Protein AF-A0A024GKL9-F1 (afdb_monomer_lite)

InterPro domains:
  IPR001209 Small ribosomal subunit protein uS14 [PF00253] (11-52)
  IPR039744 Small ribosomal subunit protein uS14, eukaryotes/archaea [NF004424] (3-53)
  IPR039744 Small ribosomal subunit protein uS14, eukaryotes/archaea [PTHR12010] (6-53)
  IPR043140 Small ribosomal subunit protein uS14 superfamily [G3DSA:4.10.830.10] (1-53)

Radius of gyration: 17.97 Å; chains: 1; bounding box: 33×15×64 Å

Foldseek 3Di:
DDPPPPPDQPCDDQQNQAAPPPRDSPQADPPPPNSHHPVVCVVCVVVVPNDDDDPPDDDDDDPCVVVVVRPVPD

Sequence (74 aa):
MTKLQYTNKCSYGKDSRHCRVCHTTRGLISKYNLLMCRRCFRERAEQIGFVKVERSLRNQNLIFLLVFVVSLAV

pLDDT: mean 72.4, std 16.3, range [42.0, 90.25]

Structure (mmCIF, N/CA/C/O backbone):
data_AF-A0A024GKL9-F1
#
_entry.id   AF-A0A024GKL9-F1
#
loop_
_atom_site.group_PDB
_atom_site.id
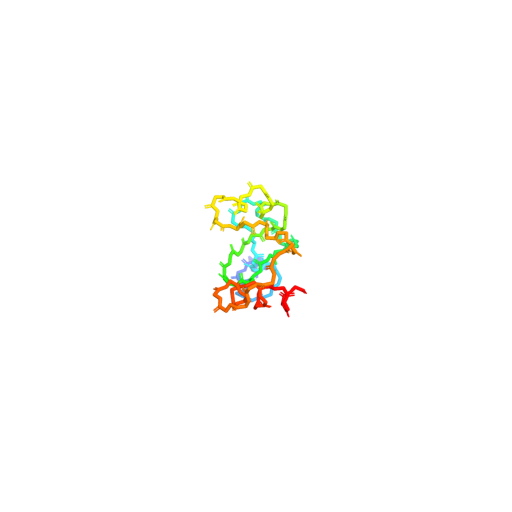_atom_site.type_symbol
_atom_site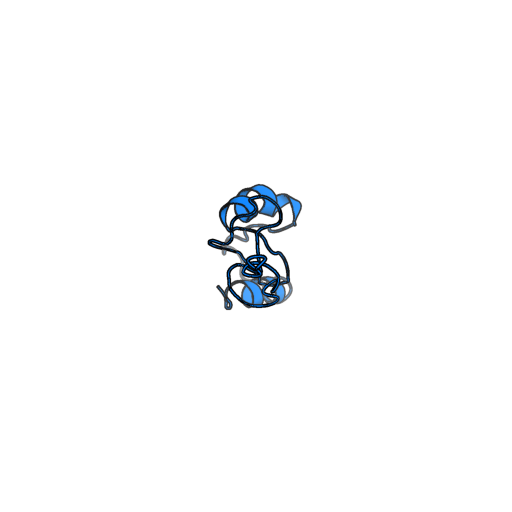.label_atom_id
_atom_site.label_alt_id
_atom_site.label_comp_id
_atom_site.label_asym_id
_atom_site.label_entity_id
_atom_site.label_seq_id
_atom_site.pdbx_PDB_ins_code
_atom_site.Cartn_x
_atom_site.Cartn_y
_atom_site.Cartn_z
_atom_site.occupancy
_atom_site.B_iso_or_equiv
_atom_site.auth_seq_id
_atom_site.auth_comp_id
_atom_site.auth_asym_id
_atom_site.auth_atom_id
_atom_site.pdbx_PDB_model_num
ATOM 1 N N . MET A 1 1 ? 20.252 -3.632 -39.975 1.00 50.69 1 MET A N 1
ATOM 2 C CA . MET A 1 1 ? 20.492 -3.087 -38.618 1.00 50.69 1 MET A CA 1
ATOM 3 C C . MET A 1 1 ? 19.160 -2.917 -37.904 1.00 50.69 1 MET A C 1
ATOM 5 O O . MET A 1 1 ? 18.523 -1.878 -38.009 1.00 50.69 1 MET A O 1
ATOM 9 N N . THR A 1 2 ? 18.681 -3.966 -37.243 1.00 63.34 2 THR A N 1
ATOM 10 C CA . THR A 1 2 ? 17.432 -3.914 -36.473 1.00 63.34 2 THR A CA 1
ATOM 11 C C . THR A 1 2 ? 17.700 -3.277 -35.109 1.00 63.34 2 THR A C 1
ATOM 13 O O . THR A 1 2 ? 18.617 -3.675 -34.394 1.00 63.34 2 THR A O 1
ATOM 16 N N . LYS A 1 3 ? 16.924 -2.248 -34.765 1.00 62.38 3 LYS A N 1
ATOM 17 C CA . LYS A 1 3 ? 17.072 -1.401 -33.573 1.00 62.38 3 LYS A CA 1
ATOM 18 C C . LYS A 1 3 ? 16.688 -2.180 -32.301 1.00 62.38 3 LYS A C 1
ATOM 20 O O . LYS A 1 3 ? 15.547 -2.125 -31.857 1.00 62.38 3 LYS A O 1
ATOM 25 N N . LEU A 1 4 ? 17.635 -2.917 -31.714 1.00 70.88 4 LEU A N 1
ATOM 26 C CA . LEU A 1 4 ? 17.460 -3.708 -30.479 1.00 70.88 4 LEU A CA 1
ATOM 27 C C . LEU A 1 4 ? 17.461 -2.828 -29.210 1.00 70.88 4 LEU A C 1
ATOM 29 O O . LEU A 1 4 ? 18.214 -3.072 -28.275 1.00 70.88 4 LEU A O 1
ATOM 33 N N . GLN A 1 5 ? 16.644 -1.774 -29.162 1.00 66.12 5 GLN A N 1
ATOM 34 C CA . GLN A 1 5 ? 16.600 -0.858 -28.007 1.00 66.12 5 GLN A CA 1
ATOM 35 C C . GLN A 1 5 ? 15.540 -1.235 -26.950 1.00 66.12 5 GLN A C 1
ATOM 37 O O . GLN A 1 5 ? 15.418 -0.551 -25.941 1.00 66.12 5 GLN A O 1
ATOM 42 N N . TYR A 1 6 ? 14.799 -2.334 -27.146 1.00 64.19 6 TYR A N 1
ATOM 43 C CA . TYR A 1 6 ? 13.716 -2.787 -26.256 1.00 64.19 6 TYR A CA 1
ATOM 44 C C . TYR A 1 6 ? 13.735 -4.314 -26.034 1.00 64.19 6 TYR A C 1
ATOM 46 O O . TYR A 1 6 ? 12.708 -4.980 -26.030 1.00 64.19 6 TYR A O 1
ATOM 54 N N . THR A 1 7 ? 14.914 -4.924 -25.915 1.00 70.75 7 THR A N 1
ATOM 55 C CA . THR A 1 7 ? 15.016 -6.370 -25.624 1.00 70.75 7 THR A CA 1
ATOM 56 C C . THR A 1 7 ? 15.291 -6.662 -24.155 1.00 70.75 7 THR A C 1
ATOM 58 O O . THR A 1 7 ? 14.895 -7.714 -23.653 1.00 70.75 7 THR A O 1
ATOM 61 N N . ASN A 1 8 ? 15.897 -5.715 -23.435 1.00 73.06 8 ASN A N 1
ATOM 62 C CA . ASN A 1 8 ? 16.139 -5.847 -22.005 1.00 73.06 8 ASN A CA 1
ATOM 63 C C . ASN A 1 8 ? 14.900 -5.426 -21.217 1.00 73.06 8 ASN A C 1
ATOM 65 O O . ASN A 1 8 ? 14.695 -4.255 -20.897 1.00 73.06 8 ASN A O 1
ATOM 69 N N . LYS A 1 9 ? 14.063 -6.416 -20.900 1.00 72.06 9 LYS A N 1
ATOM 70 C CA . LYS A 1 9 ? 13.004 -6.272 -19.901 1.00 72.06 9 LYS A CA 1
ATOM 71 C C . LYS A 1 9 ? 13.691 -5.968 -18.569 1.00 72.06 9 LYS A C 1
ATOM 73 O O . LYS A 1 9 ? 14.362 -6.836 -18.015 1.00 72.06 9 LYS A O 1
ATOM 78 N N . CYS A 1 10 ? 13.572 -4.736 -18.080 1.00 69.88 10 CYS A N 1
ATOM 79 C CA . CYS A 1 10 ? 14.187 -4.348 -16.815 1.00 69.88 10 CYS A CA 1
ATOM 80 C C . CYS A 1 10 ? 13.475 -5.103 -15.681 1.00 69.88 10 CYS A C 1
ATOM 82 O O . CYS A 1 10 ? 12.316 -4.823 -15.373 1.00 69.88 10 CYS A O 1
ATOM 84 N N . SER A 1 11 ? 14.134 -6.111 -15.107 1.00 74.50 11 SER A N 1
ATOM 85 C CA . SER A 1 11 ? 13.568 -6.951 -14.041 1.00 74.50 11 SER A CA 1
ATOM 86 C C . SER A 1 11 ? 13.474 -6.207 -12.706 1.00 74.50 11 SER A C 1
ATOM 88 O O . SER A 1 11 ? 12.663 -6.552 -11.846 1.00 74.50 11 SER A O 1
ATOM 90 N N . TYR A 1 12 ? 14.248 -5.135 -12.549 1.00 78.38 12 TYR A N 1
ATOM 91 C CA . TYR A 1 12 ? 14.324 -4.311 -11.351 1.00 78.38 12 TYR A CA 1
ATOM 92 C C . TYR A 1 12 ? 14.101 -2.830 -11.676 1.00 78.38 12 TYR A C 1
ATOM 94 O O . TYR A 1 12 ? 14.208 -2.388 -12.816 1.00 78.38 12 TYR A O 1
ATOM 102 N N . GLY A 1 13 ? 13.768 -2.048 -10.649 1.00 82.56 13 GLY A N 1
ATOM 103 C CA . GLY A 1 13 ? 13.554 -0.608 -10.765 1.00 82.56 13 GLY A CA 1
ATOM 104 C C . GLY A 1 13 ? 12.115 -0.172 -10.503 1.00 82.56 13 GLY A C 1
ATOM 105 O O . GLY A 1 13 ? 11.292 -0.887 -9.924 1.00 82.56 13 GLY A O 1
ATOM 106 N N . LYS A 1 14 ? 11.836 1.083 -10.848 1.00 78.31 14 LYS A N 1
ATOM 107 C CA . LYS A 1 14 ? 10.526 1.705 -10.636 1.00 78.31 14 LYS A CA 1
ATOM 108 C C . LYS A 1 14 ? 9.518 1.273 -11.692 1.00 78.31 14 LYS A C 1
ATOM 110 O O . LYS A 1 14 ? 8.373 0.999 -11.355 1.00 78.31 14 LYS A O 1
ATOM 115 N N . ASP A 1 15 ? 9.967 1.172 -12.936 1.00 81.12 15 ASP A N 1
ATOM 116 C CA . ASP A 1 15 ? 9.101 0.881 -14.077 1.00 81.12 15 ASP A CA 1
ATOM 117 C C . ASP A 1 15 ? 8.852 -0.619 -14.270 1.00 81.12 15 ASP A C 1
ATOM 119 O O . ASP A 1 15 ? 7.945 -1.005 -15.001 1.00 81.12 15 ASP A O 1
ATOM 123 N N . SER A 1 16 ? 9.590 -1.477 -13.554 1.00 84.19 16 SER A N 1
ATOM 124 C CA . SER A 1 16 ? 9.318 -2.917 -13.529 1.00 84.19 16 SER A CA 1
ATOM 125 C C . SER A 1 16 ? 8.066 -3.263 -12.715 1.00 84.19 16 SER A C 1
ATOM 127 O O . SER A 1 16 ? 7.419 -4.279 -12.965 1.00 84.19 16 SER A O 1
ATOM 129 N N . ARG A 1 17 ? 7.687 -2.410 -11.752 1.00 86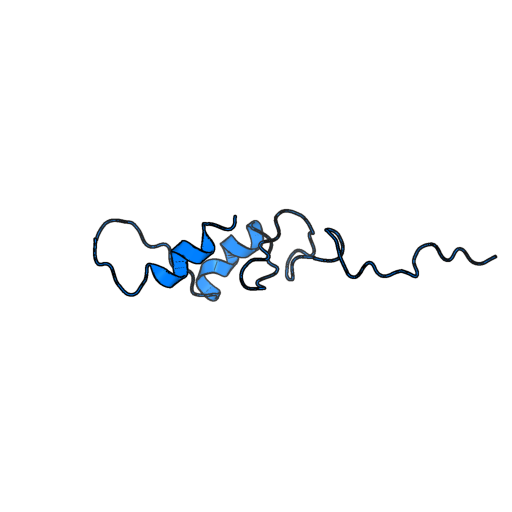.56 17 ARG A N 1
ATOM 130 C CA . ARG A 1 17 ? 6.569 -2.648 -10.831 1.00 86.56 17 ARG A CA 1
ATOM 131 C C . ARG A 1 17 ? 5.405 -1.719 -11.137 1.00 86.56 17 ARG A C 1
ATOM 133 O O . ARG A 1 17 ? 5.510 -0.501 -11.030 1.00 86.56 17 ARG A O 1
ATOM 140 N N . HIS A 1 18 ? 4.262 -2.312 -11.438 1.00 90.19 18 HIS A N 1
ATOM 141 C CA . HIS A 1 18 ? 3.025 -1.607 -11.744 1.00 90.19 18 HIS A CA 1
ATOM 142 C C . HIS A 1 18 ? 1.907 -2.072 -10.812 1.00 90.19 18 HIS A C 1
ATOM 144 O O . HIS A 1 18 ? 1.921 -3.189 -10.292 1.00 90.19 18 HIS A O 1
ATOM 150 N N . CYS A 1 19 ? 0.933 -1.195 -10.574 1.00 90.12 19 CYS A N 1
ATOM 151 C CA . CYS A 1 19 ? -0.252 -1.586 -9.828 1.00 90.12 19 CYS A CA 1
ATOM 152 C C . CYS A 1 19 ? -1.062 -2.633 -10.599 1.00 90.12 19 CYS A C 1
ATOM 154 O O . CYS A 1 19 ? -1.293 -2.469 -11.793 1.00 90.12 19 CYS A O 1
ATOM 156 N N . ARG A 1 20 ? -1.575 -3.646 -9.892 1.00 88.81 20 ARG A N 1
ATOM 157 C CA . ARG A 1 20 ? -2.438 -4.696 -10.463 1.00 88.81 20 ARG A CA 1
ATOM 158 C C . ARG A 1 20 ? -3.764 -4.193 -11.049 1.00 88.81 20 ARG A C 1
ATOM 160 O O . ARG A 1 20 ? -4.342 -4.874 -11.879 1.00 88.81 20 ARG A O 1
ATOM 167 N N . VAL A 1 21 ? -4.257 -3.040 -10.590 1.00 88.25 21 VAL A N 1
ATOM 168 C CA . VAL A 1 21 ? -5.567 -2.486 -10.984 1.00 88.25 21 VAL A CA 1
ATOM 169 C C . VAL A 1 21 ? -5.398 -1.307 -11.937 1.00 88.25 21 VAL A C 1
ATOM 171 O O . VAL A 1 21 ? -5.981 -1.274 -13.010 1.00 88.25 21 VAL A O 1
ATOM 174 N N . CYS A 1 22 ? -4.592 -0.321 -11.533 1.00 88.12 22 CYS A N 1
ATOM 175 C CA . CYS A 1 22 ? -4.478 0.955 -12.236 1.00 88.12 22 CYS A CA 1
ATOM 176 C C . CYS A 1 22 ? -3.300 1.001 -13.233 1.00 88.12 22 CYS A C 1
ATOM 178 O O . CYS A 1 22 ? -3.070 2.054 -13.825 1.00 88.12 22 CYS A O 1
ATOM 180 N N . HIS A 1 23 ? -2.487 -0.069 -13.332 1.00 89.19 23 HIS A N 1
ATOM 181 C CA . HIS A 1 23 ? -1.228 -0.185 -14.107 1.00 89.19 23 HIS A CA 1
ATOM 182 C C . HIS A 1 23 ? -0.224 0.973 -13.952 1.00 89.19 23 HIS A C 1
ATOM 184 O O . HIS A 1 23 ? 0.799 1.049 -14.623 1.00 89.19 23 HIS A O 1
ATOM 190 N N . THR A 1 24 ? -0.476 1.865 -13.002 1.00 87.88 24 THR A N 1
ATOM 191 C CA . THR A 1 24 ? 0.347 3.023 -12.705 1.00 87.88 24 THR A CA 1
ATOM 192 C C . THR A 1 24 ? 1.540 2.600 -11.854 1.00 87.88 24 THR A C 1
ATOM 194 O O . THR A 1 24 ? 1.408 1.808 -10.919 1.00 87.88 24 THR A O 1
ATOM 197 N N . THR A 1 25 ? 2.703 3.180 -12.142 1.00 86.94 25 THR A N 1
ATOM 198 C CA . THR A 1 25 ? 3.955 2.992 -11.382 1.00 86.94 25 THR A CA 1
ATOM 199 C C . THR A 1 25 ? 4.095 3.977 -10.210 1.00 86.94 25 THR A C 1
ATOM 201 O O . THR A 1 25 ? 5.028 3.917 -9.409 1.00 86.94 25 THR A O 1
ATOM 204 N N . ARG A 1 26 ? 3.170 4.935 -10.086 1.00 85.50 26 ARG A N 1
ATOM 205 C CA . ARG A 1 26 ? 3.189 6.007 -9.079 1.00 85.50 26 ARG A CA 1
ATOM 206 C C . ARG A 1 26 ? 2.422 5.609 -7.819 1.00 85.50 26 ARG A C 1
ATOM 208 O O . ARG A 1 26 ? 1.274 5.183 -7.886 1.00 85.50 26 ARG A O 1
ATOM 215 N N . GLY A 1 27 ? 3.030 5.844 -6.654 1.00 85.56 27 GLY A N 1
ATOM 216 C CA . GLY A 1 27 ? 2.358 5.654 -5.364 1.00 85.56 27 GLY A CA 1
ATOM 217 C C . GLY A 1 27 ? 1.955 4.207 -5.087 1.00 85.56 27 GLY A C 1
ATOM 218 O O . GLY A 1 27 ? 0.879 3.981 -4.533 1.00 85.56 27 GLY A O 1
ATOM 219 N N . LEU A 1 28 ? 2.785 3.264 -5.536 1.00 88.62 28 LEU A N 1
ATOM 220 C CA . LEU A 1 28 ? 2.606 1.831 -5.355 1.00 88.62 28 LEU A CA 1
ATOM 221 C C . LEU A 1 28 ? 2.990 1.423 -3.928 1.00 88.62 28 LEU A C 1
ATOM 223 O O . LEU A 1 28 ? 4.144 1.563 -3.524 1.00 88.62 28 LEU A O 1
ATOM 227 N N . ILE A 1 29 ? 2.038 0.869 -3.187 1.00 87.88 29 ILE A N 1
ATOM 228 C CA . ILE A 1 29 ? 2.270 0.231 -1.896 1.00 87.88 29 ILE A CA 1
ATOM 229 C C . ILE A 1 29 ? 2.823 -1.168 -2.191 1.00 87.88 29 ILE A C 1
ATOM 231 O O . ILE A 1 29 ? 2.095 -2.068 -2.609 1.00 87.88 29 ILE A O 1
ATOM 235 N N . SER A 1 30 ? 4.139 -1.329 -2.031 1.00 85.25 30 SER A N 1
ATOM 236 C CA . SER A 1 30 ? 4.837 -2.612 -2.256 1.00 85.25 30 SER A CA 1
ATOM 237 C C . SER A 1 30 ? 4.956 -3.459 -0.990 1.00 85.25 30 SER A C 1
ATOM 239 O O . SER A 1 30 ? 5.446 -4.584 -1.029 1.00 85.25 30 SER A O 1
ATOM 241 N N . LYS A 1 31 ? 4.511 -2.922 0.143 1.00 81.00 31 LYS A N 1
ATOM 242 C CA . LYS A 1 31 ? 4.531 -3.618 1.420 1.00 81.00 31 LYS A CA 1
ATOM 243 C C . LYS A 1 31 ? 3.592 -4.820 1.395 1.00 81.00 31 LYS A C 1
ATOM 245 O O . LYS A 1 31 ? 2.530 -4.743 0.782 1.00 81.00 31 LYS A O 1
ATOM 250 N N . TYR A 1 32 ? 3.996 -5.921 2.026 1.00 85.62 32 TYR A N 1
ATOM 251 C CA . TYR A 1 32 ? 3.247 -7.189 2.027 1.00 85.62 32 TYR A CA 1
ATOM 252 C C . TYR A 1 32 ? 2.924 -7.734 0.627 1.00 85.62 32 TYR A C 1
ATOM 254 O O . TYR A 1 32 ? 1.964 -8.478 0.463 1.00 85.62 32 TYR A O 1
ATOM 262 N N . ASN A 1 33 ? 3.698 -7.353 -0.397 1.00 83.25 33 ASN A N 1
ATOM 263 C CA . ASN A 1 33 ? 3.500 -7.781 -1.787 1.00 83.25 33 ASN A CA 1
ATOM 264 C C . ASN A 1 33 ? 2.108 -7.450 -2.375 1.00 83.25 33 ASN A C 1
ATOM 266 O O . ASN A 1 33 ? 1.664 -8.090 -3.330 1.00 83.25 33 ASN A O 1
ATOM 270 N N . LEU A 1 34 ? 1.441 -6.412 -1.850 1.00 85.06 34 LEU A N 1
ATOM 271 C CA . LEU A 1 34 ? 0.111 -5.966 -2.293 1.00 85.06 34 LEU A CA 1
ATOM 272 C C . LEU A 1 34 ? 0.107 -5.410 -3.731 1.00 85.06 34 LEU A C 1
ATOM 274 O O . LEU A 1 34 ? -0.873 -5.588 -4.451 1.00 85.06 34 LEU A O 1
ATOM 278 N N . LEU A 1 35 ? 1.195 -4.753 -4.164 1.00 89.38 35 LEU A N 1
ATOM 279 C CA . LEU A 1 35 ? 1.352 -4.158 -5.505 1.00 89.38 35 LEU A CA 1
ATOM 280 C C . LEU A 1 35 ? 0.115 -3.339 -5.939 1.00 89.38 35 LEU A C 1
ATOM 282 O O . LEU A 1 35 ? -0.385 -3.448 -7.064 1.00 89.38 35 LEU A O 1
ATOM 286 N N . MET A 1 36 ? -0.386 -2.499 -5.031 1.00 88.69 36 MET A N 1
ATOM 287 C CA . MET A 1 36 ? -1.571 -1.660 -5.239 1.00 88.69 36 MET A CA 1
ATOM 288 C C . MET A 1 36 ? -1.232 -0.173 -5.119 1.00 88.69 36 MET A C 1
ATOM 290 O O . MET A 1 36 ? -0.452 0.224 -4.258 1.00 88.69 36 MET A O 1
ATOM 294 N N . CYS A 1 37 ? -1.799 0.674 -5.982 1.00 89.75 37 CYS A N 1
ATOM 295 C CA . CYS A 1 37 ? -1.638 2.122 -5.873 1.00 89.75 37 CYS A CA 1
ATOM 296 C C . CYS A 1 37 ? -2.499 2.664 -4.719 1.00 89.75 37 CYS A C 1
ATOM 298 O O . CYS A 1 37 ? -3.592 2.160 -4.471 1.00 89.75 37 CYS A O 1
ATOM 300 N N . ARG A 1 38 ? -2.046 3.716 -4.022 1.00 90.25 38 ARG A N 1
ATOM 301 C CA . ARG A 1 38 ? -2.758 4.292 -2.855 1.00 90.25 38 ARG A CA 1
ATOM 302 C C . ARG A 1 38 ? -4.223 4.684 -3.110 1.00 90.25 38 ARG A C 1
ATOM 304 O O . ARG A 1 38 ? -5.005 4.745 -2.170 1.00 90.25 38 ARG A O 1
ATOM 311 N N . ARG A 1 39 ? -4.588 4.970 -4.368 1.00 88.00 39 ARG A N 1
ATOM 312 C CA . ARG A 1 39 ? -5.970 5.268 -4.784 1.00 88.00 39 ARG A CA 1
ATOM 313 C C . ARG A 1 39 ? -6.815 3.993 -4.758 1.00 88.00 39 ARG A C 1
ATOM 315 O O . ARG A 1 39 ? -7.753 3.908 -3.978 1.00 88.00 39 ARG A O 1
ATOM 322 N N . CYS A 1 40 ? -6.378 2.967 -5.490 1.00 86.81 40 CYS A N 1
ATOM 323 C CA . CYS A 1 40 ? -7.043 1.663 -5.526 1.00 86.81 40 CYS A CA 1
ATOM 324 C C . CYS A 1 40 ? -7.067 0.959 -4.168 1.00 86.81 40 CYS A C 1
ATOM 326 O O . CYS A 1 40 ? -8.013 0.234 -3.882 1.00 86.81 40 CYS A O 1
ATOM 328 N N . PHE A 1 41 ? -6.056 1.183 -3.323 1.00 88.31 41 PHE A N 1
ATOM 329 C CA . PHE A 1 41 ? -6.049 0.648 -1.965 1.00 88.31 41 PHE A CA 1
ATOM 330 C C . PHE A 1 41 ? -7.210 1.202 -1.129 1.00 88.31 41 PHE A C 1
ATOM 332 O O . PHE A 1 41 ? -7.852 0.437 -0.427 1.00 88.31 41 PHE A O 1
ATOM 339 N N . ARG A 1 42 ? -7.534 2.499 -1.238 1.00 86.50 42 ARG A N 1
ATOM 340 C CA . ARG A 1 42 ? -8.650 3.104 -0.488 1.00 86.50 42 ARG A CA 1
ATOM 341 C C . ARG A 1 42 ? -10.013 2.561 -0.913 1.00 86.50 42 ARG A C 1
ATOM 343 O O . ARG A 1 42 ? -10.869 2.394 -0.062 1.00 86.50 42 ARG A O 1
ATOM 350 N N . GLU A 1 43 ? -10.192 2.268 -2.198 1.00 89.19 43 GLU A N 1
ATOM 351 C CA . GLU A 1 43 ? -11.438 1.694 -2.731 1.00 89.19 43 GLU A CA 1
ATOM 352 C C . GLU A 1 43 ? -11.651 0.234 -2.309 1.00 89.19 43 GLU A C 1
ATOM 354 O O . GLU A 1 43 ? -12.782 -0.221 -2.206 1.00 89.19 43 GLU A O 1
ATOM 359 N N . ARG A 1 44 ? -10.562 -0.519 -2.103 1.00 84.62 44 ARG A N 1
ATOM 360 C CA . ARG A 1 44 ? -10.597 -1.972 -1.855 1.00 84.62 44 ARG A CA 1
ATOM 361 C C . ARG A 1 44 ? -10.168 -2.367 -0.443 1.00 84.62 44 ARG A C 1
ATOM 363 O O . ARG A 1 44 ? -10.076 -3.555 -0.154 1.00 84.62 44 ARG A O 1
ATOM 370 N N . ALA A 1 45 ? -9.906 -1.399 0.435 1.00 83.69 45 ALA A N 1
ATOM 371 C CA . ALA A 1 45 ? -9.420 -1.644 1.793 1.00 83.69 45 ALA A CA 1
ATOM 372 C C . ALA A 1 45 ? -10.359 -2.572 2.580 1.00 83.69 45 ALA A C 1
ATOM 374 O O . ALA A 1 45 ? -9.893 -3.526 3.199 1.00 83.69 45 ALA A O 1
ATOM 375 N N . GLU A 1 46 ? -11.669 -2.345 2.476 1.00 82.88 46 GLU A N 1
ATOM 376 C CA . GLU A 1 46 ? -12.698 -3.135 3.161 1.00 82.88 46 GLU A CA 1
ATOM 377 C C . GLU A 1 46 ? -12.726 -4.593 2.682 1.00 82.88 46 GLU A C 1
ATOM 379 O O . GLU A 1 46 ? -12.785 -5.510 3.495 1.00 82.88 46 GLU A O 1
ATOM 384 N N . GLN A 1 47 ? -12.586 -4.823 1.372 1.00 84.62 47 GLN A N 1
ATOM 385 C CA . GLN A 1 47 ? -12.585 -6.166 0.776 1.00 84.62 47 GLN A CA 1
ATOM 386 C C . GLN A 1 47 ? -11.340 -6.979 1.140 1.00 84.62 47 GLN A C 1
ATOM 388 O O . GLN A 1 47 ? -11.392 -8.202 1.211 1.00 84.62 47 GLN A O 1
ATOM 393 N N . ILE A 1 48 ? -10.214 -6.302 1.370 1.00 83.69 48 ILE A N 1
ATOM 394 C CA . ILE A 1 48 ? -8.980 -6.943 1.835 1.00 83.69 48 ILE A CA 1
ATOM 395 C C . ILE A 1 48 ? -9.049 -7.219 3.354 1.00 83.69 48 ILE A C 1
ATOM 397 O O . ILE A 1 48 ? -8.236 -7.975 3.880 1.00 83.69 48 ILE A O 1
ATOM 401 N N . GLY A 1 49 ? -10.030 -6.645 4.062 1.00 83.44 49 GLY A N 1
ATOM 402 C CA . GLY A 1 49 ? -10.215 -6.808 5.506 1.00 83.44 49 GLY A CA 1
ATOM 403 C C . GLY A 1 49 ? -9.488 -5.760 6.353 1.00 83.44 49 GLY A C 1
ATOM 404 O O . GLY A 1 49 ? -9.294 -5.962 7.551 1.00 83.44 49 GLY A O 1
ATOM 405 N N . PHE A 1 50 ? -9.073 -4.633 5.766 1.00 80.69 50 PHE A N 1
ATOM 406 C CA . PHE A 1 50 ? -8.524 -3.516 6.533 1.00 80.69 50 PHE A CA 1
ATOM 407 C C . PHE A 1 50 ? -9.658 -2.697 7.155 1.00 80.69 50 PHE A C 1
ATOM 409 O O . PHE A 1 50 ? -10.403 -2.017 6.452 1.00 80.69 50 PHE A O 1
ATOM 416 N N . VAL A 1 51 ? -9.747 -2.715 8.486 1.00 78.88 51 VAL A N 1
ATOM 417 C CA . VAL A 1 51 ? -10.701 -1.907 9.259 1.00 78.88 51 VAL A CA 1
ATOM 418 C C . VAL A 1 51 ? -9.968 -0.749 9.936 1.00 78.88 51 VAL A C 1
ATOM 420 O O . VAL A 1 51 ? -8.906 -0.928 10.538 1.00 78.88 51 VAL A O 1
ATOM 423 N N . LYS A 1 52 ? -10.534 0.460 9.852 1.00 74.94 52 LYS A N 1
ATOM 424 C CA . LYS A 1 52 ? -10.018 1.634 10.565 1.00 74.94 52 LYS A CA 1
ATOM 425 C C . LYS A 1 52 ? -10.337 1.491 12.056 1.00 74.94 52 LYS A C 1
ATOM 427 O O . LYS A 1 52 ? -11.480 1.654 12.463 1.00 74.94 52 LYS A O 1
ATOM 432 N N . VAL A 1 53 ? -9.322 1.218 12.871 1.00 73.06 53 VAL A N 1
ATOM 433 C CA . VAL A 1 53 ? -9.475 1.170 14.332 1.00 73.06 53 VAL A CA 1
ATOM 434 C C . VAL A 1 53 ? -9.351 2.590 14.888 1.00 73.06 53 VAL A C 1
ATOM 436 O O . VAL A 1 53 ? -8.269 3.181 14.865 1.00 73.06 53 VAL A O 1
ATOM 439 N N . GLU A 1 54 ? -10.453 3.168 15.365 1.00 65.00 54 GLU A N 1
ATOM 440 C CA . GLU A 1 54 ? -10.423 4.446 16.084 1.00 65.00 54 GLU A CA 1
ATOM 441 C C . GLU A 1 54 ? -9.921 4.231 17.522 1.00 65.00 54 GLU A C 1
ATOM 443 O O . GLU A 1 54 ? -10.293 3.278 18.204 1.00 65.00 54 GLU A O 1
ATOM 448 N N . ARG A 1 55 ? -9.002 5.093 17.973 1.00 56.41 55 ARG A N 1
ATOM 449 C CA . ARG A 1 55 ? -8.224 4.959 19.221 1.00 56.41 55 ARG A CA 1
ATOM 450 C C . ARG A 1 55 ? -9.025 5.269 20.504 1.00 56.41 55 ARG A C 1
ATOM 452 O O . ARG A 1 55 ? -8.526 6.012 21.344 1.00 56.41 55 ARG A O 1
ATOM 459 N N . SER A 1 56 ? -10.236 4.748 20.698 1.00 56.56 56 SER A N 1
ATOM 460 C CA . SER A 1 56 ? -10.976 5.024 21.947 1.00 56.56 56 SER A CA 1
ATOM 461 C C . SER A 1 56 ? -10.753 4.008 23.072 1.00 56.56 56 SER A C 1
ATOM 463 O O . SER A 1 56 ? -10.908 4.390 24.227 1.00 56.56 56 SER A O 1
ATOM 465 N N . LEU A 1 57 ? -10.319 2.763 22.814 1.00 53.78 57 LEU A N 1
ATOM 466 C CA . LEU A 1 57 ? -10.101 1.780 23.889 1.00 53.78 57 LEU A CA 1
ATOM 467 C C . LEU A 1 57 ? -8.737 1.083 23.815 1.00 53.78 57 LEU A C 1
ATOM 469 O O . LEU A 1 57 ? -8.390 0.341 22.898 1.00 53.78 57 LEU A O 1
ATOM 473 N N . ARG A 1 58 ? -7.965 1.368 24.860 1.00 51.97 58 ARG A N 1
ATOM 474 C CA . ARG A 1 58 ? -6.670 0.817 25.237 1.00 51.97 58 ARG A CA 1
ATOM 475 C C . ARG A 1 58 ? -6.857 -0.646 25.662 1.00 51.97 58 ARG A C 1
ATOM 477 O O . ARG A 1 58 ? -7.088 -0.908 26.833 1.00 51.97 58 ARG A O 1
ATOM 484 N N . ASN A 1 59 ? -6.749 -1.596 24.736 1.00 45.88 59 ASN A N 1
ATOM 485 C CA . ASN A 1 59 ? -6.461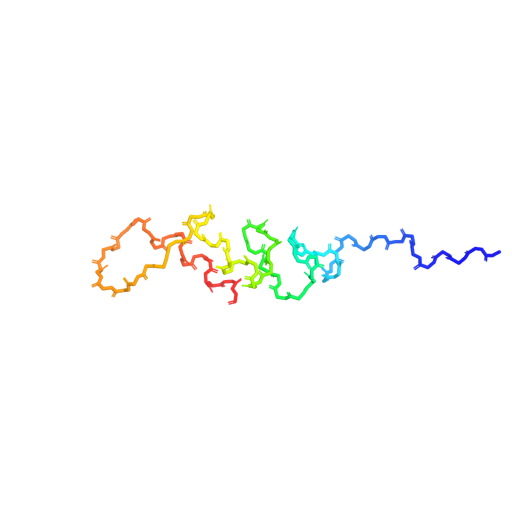 -2.986 25.094 1.00 45.88 59 ASN A CA 1
ATOM 486 C C . ASN A 1 59 ? -5.404 -3.555 24.137 1.00 45.88 59 ASN A C 1
ATOM 488 O O . ASN A 1 59 ? -5.683 -3.988 23.020 1.00 45.88 59 ASN A O 1
ATOM 492 N N . GLN A 1 60 ? -4.152 -3.436 24.577 1.00 51.69 60 GLN A N 1
ATOM 493 C CA . GLN A 1 60 ? -2.981 -4.091 24.000 1.00 51.69 60 GLN A CA 1
ATOM 494 C C . GLN A 1 60 ? -3.192 -5.594 24.235 1.00 51.69 60 GLN A C 1
ATOM 496 O O . GLN A 1 60 ? -3.411 -5.994 25.369 1.00 51.69 60 GLN A O 1
ATOM 501 N N . ASN A 1 61 ? -3.342 -6.450 23.222 1.00 47.16 61 ASN A N 1
ATOM 502 C CA . ASN A 1 61 ? -2.255 -7.370 22.857 1.00 47.16 61 ASN A CA 1
ATOM 503 C C . ASN A 1 61 ? -2.592 -8.290 21.659 1.00 47.16 61 ASN A C 1
ATOM 505 O O . ASN A 1 61 ? -1.921 -9.297 21.476 1.00 47.16 61 ASN A O 1
ATOM 509 N N . LEU A 1 62 ? -3.583 -7.974 20.809 1.00 47.06 62 LEU A N 1
ATOM 510 C CA . LEU A 1 62 ? -3.862 -8.817 19.622 1.00 47.06 62 LEU A CA 1
ATOM 511 C C . LEU A 1 62 ? -3.950 -8.080 18.276 1.00 47.06 62 LEU A C 1
ATOM 513 O O . LEU A 1 62 ? -3.782 -8.697 17.233 1.00 47.06 62 LEU A O 1
ATOM 517 N N . ILE A 1 63 ? -4.161 -6.761 18.270 1.00 50.88 63 ILE A N 1
ATOM 518 C CA . ILE 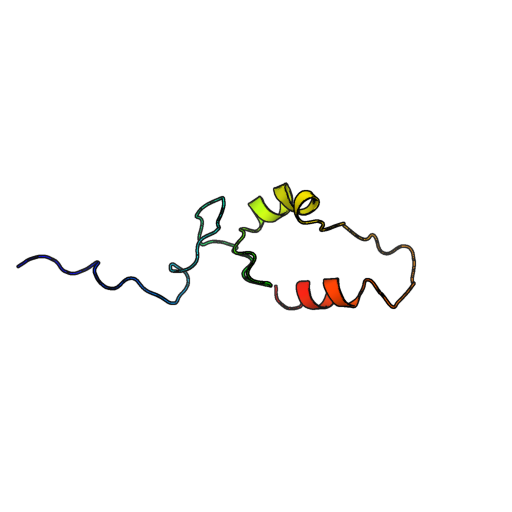A 1 63 ? -4.417 -6.006 17.024 1.00 50.88 63 ILE A CA 1
ATOM 519 C C . ILE A 1 63 ? -3.230 -5.098 16.647 1.00 50.88 63 ILE A C 1
ATOM 521 O O . ILE A 1 63 ? -3.033 -4.751 15.482 1.00 50.88 63 ILE A O 1
ATOM 525 N N . PHE A 1 64 ? -2.367 -4.761 17.612 1.00 44.75 64 PHE A N 1
ATOM 526 C CA . PHE A 1 64 ? -1.243 -3.842 17.398 1.00 44.75 64 PHE A CA 1
ATOM 527 C C . PHE A 1 64 ? -0.094 -4.441 16.569 1.00 44.75 64 PHE A C 1
ATOM 529 O O . PHE A 1 64 ? 0.611 -3.692 15.893 1.00 44.75 64 PHE A O 1
ATOM 536 N N . LEU A 1 65 ? 0.072 -5.771 16.551 1.00 46.22 65 LEU A N 1
ATOM 537 C CA . LEU A 1 65 ? 1.179 -6.407 15.826 1.00 46.22 65 LEU A CA 1
ATOM 538 C C . LEU A 1 65 ? 0.981 -6.419 14.299 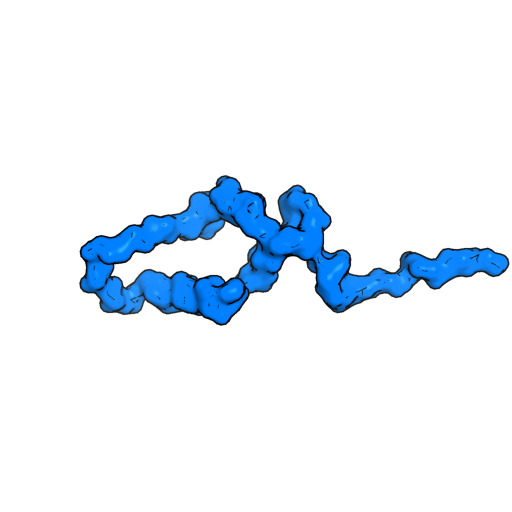1.00 46.22 65 LEU A C 1
ATOM 540 O O . LEU A 1 65 ? 1.960 -6.454 13.560 1.00 46.22 65 LEU A O 1
ATOM 544 N N . LEU A 1 66 ? -0.261 -6.331 13.807 1.00 50.00 66 LEU A N 1
ATOM 545 C CA . LEU A 1 66 ? -0.525 -6.287 12.363 1.00 50.00 66 LEU A CA 1
ATOM 546 C C . LEU A 1 66 ? -0.473 -4.868 11.790 1.00 50.00 66 LEU A C 1
ATOM 548 O O . LEU A 1 66 ? -0.085 -4.695 10.641 1.00 50.00 66 LEU A O 1
ATOM 552 N N . VAL A 1 67 ? -0.799 -3.838 12.576 1.00 52.56 67 VAL A N 1
ATOM 553 C CA . VAL A 1 67 ? -0.904 -2.458 12.063 1.00 52.56 67 VAL A CA 1
ATOM 554 C C . VAL A 1 67 ? 0.404 -1.673 12.210 1.00 52.56 67 VAL A C 1
ATOM 556 O O . VAL A 1 67 ? 0.730 -0.860 11.343 1.00 52.56 67 VAL A O 1
ATOM 559 N N . PHE A 1 68 ? 1.208 -1.930 13.250 1.00 42.66 68 PHE A N 1
ATOM 560 C CA . PHE A 1 68 ? 2.459 -1.184 13.450 1.00 42.66 68 PHE A CA 1
ATOM 561 C C . PHE A 1 68 ? 3.522 -1.542 12.413 1.00 42.66 68 PHE A C 1
ATOM 563 O O . PHE A 1 68 ? 4.245 -0.666 11.931 1.00 42.66 68 PHE A O 1
ATOM 570 N N . VAL A 1 69 ? 3.549 -2.807 11.982 1.00 48.47 69 VAL A N 1
ATOM 571 C CA . VAL A 1 69 ? 4.445 -3.191 10.902 1.00 48.47 69 VAL A CA 1
ATOM 572 C C . VAL A 1 69 ? 4.033 -2.483 9.623 1.00 48.47 69 VAL A C 1
ATOM 574 O O . VAL A 1 69 ? 4.960 -2.138 8.924 1.00 48.47 69 VAL A O 1
ATOM 577 N N . VAL A 1 70 ? 2.747 -2.177 9.339 1.00 51.38 70 VAL A N 1
ATOM 578 C CA . VAL A 1 70 ? 2.255 -1.595 8.059 1.00 51.38 70 VAL A CA 1
ATOM 579 C C . VAL A 1 70 ? 2.530 -0.093 7.929 1.00 51.38 70 VAL A C 1
ATOM 581 O O . VAL A 1 70 ? 2.818 0.363 6.821 1.00 51.38 70 VAL A O 1
ATOM 584 N N . SER A 1 71 ? 2.572 0.657 9.027 1.00 47.44 71 SER A N 1
ATOM 585 C CA . SER A 1 71 ? 2.754 2.118 8.978 1.00 47.44 71 SER A CA 1
ATOM 586 C C . SER A 1 71 ? 4.211 2.588 9.066 1.00 47.44 71 SER A C 1
ATOM 588 O O . SER A 1 71 ? 4.512 3.656 8.562 1.00 47.44 71 SER A O 1
ATOM 590 N N . LEU A 1 72 ? 5.145 1.791 9.603 1.00 46.38 72 LEU A N 1
ATOM 591 C CA . LEU A 1 72 ? 6.583 2.145 9.656 1.00 46.38 72 LEU A CA 1
ATOM 592 C C . LEU A 1 72 ? 7.373 1.872 8.356 1.00 46.38 72 LEU A C 1
ATOM 594 O O . LEU A 1 72 ? 8.591 1.978 8.330 1.00 46.38 72 LEU A O 1
ATOM 598 N N . ALA A 1 73 ? 6.697 1.497 7.269 1.00 42.00 73 ALA A N 1
ATOM 599 C CA . ALA A 1 73 ? 7.327 1.372 5.943 1.00 42.00 73 ALA A CA 1
ATOM 600 C C . ALA A 1 73 ? 6.422 1.937 4.840 1.00 42.00 73 ALA A C 1
ATOM 602 O O . ALA A 1 73 ? 6.281 1.346 3.767 1.00 42.00 73 ALA A O 1
ATOM 603 N N . VAL A 1 74 ? 5.763 3.048 5.169 1.00 45.91 74 VAL A N 1
ATOM 604 C CA . VAL A 1 74 ? 5.438 4.109 4.217 1.00 45.91 74 VAL A CA 1
ATOM 605 C C . VAL A 1 74 ? 6.149 5.356 4.711 1.00 45.91 74 VAL A C 1
ATOM 607 O O . VAL A 1 74 ? 6.077 5.592 5.935 1.00 45.91 74 VAL A O 1
#

Secondary structure (DSSP, 8-state):
----SS-----SSSTT---TTT---TTEE-GGG--EEHHHHHHHHHHHT-----TT----SSSHHHHHHHHTT-

Organism: NCBI:txid65357